Protein AF-A0A2D9IQX5-F1 (afdb_monomer)

Structure (mmCIF, N/CA/C/O backbone):
data_AF-A0A2D9IQX5-F1
#
_entry.id   AF-A0A2D9IQX5-F1
#
loop_
_atom_site.group_PDB
_atom_site.id
_atom_site.type_symbol
_atom_site.label_atom_id
_atom_site.label_alt_id
_atom_site.label_comp_id
_atom_site.label_asym_id
_atom_site.label_entity_id
_atom_site.label_seq_id
_atom_site.pdbx_PDB_ins_code
_atom_site.Cartn_x
_atom_site.Cartn_y
_atom_site.Cartn_z
_atom_site.occupancy
_atom_site.B_iso_or_equiv
_atom_site.auth_seq_id
_atom_site.auth_comp_id
_atom_site.auth_asym_id
_atom_site.auth_atom_id
_atom_site.pdbx_PDB_model_num
ATOM 1 N N . ASN A 1 1 ? -6.708 -8.883 16.722 1.00 58.09 1 ASN A N 1
ATOM 2 C CA . ASN A 1 1 ? -7.065 -9.396 18.063 1.00 58.09 1 ASN A CA 1
ATOM 3 C C . ASN A 1 1 ? -8.556 -9.594 18.311 1.00 58.09 1 ASN A C 1
ATOM 5 O O . ASN A 1 1 ? -8.847 -10.456 19.118 1.00 58.09 1 ASN A O 1
ATOM 9 N N . PHE A 1 2 ? -9.485 -8.922 17.611 1.00 69.75 2 PHE A N 1
ATOM 10 C CA . PHE A 1 2 ? -10.936 -9.118 17.805 1.00 69.75 2 PHE A CA 1
ATOM 11 C C . PHE A 1 2 ? -11.387 -10.595 17.735 1.00 69.75 2 PHE A C 1
ATOM 13 O O . PHE A 1 2 ? -11.796 -11.163 18.737 1.00 69.75 2 PHE A O 1
ATOM 20 N N . TYR A 1 3 ? -11.173 -11.269 16.601 1.00 67.31 3 TYR A N 1
ATOM 21 C CA . TYR A 1 3 ? -11.585 -12.672 16.411 1.00 67.31 3 TYR A CA 1
ATOM 22 C C . TYR A 1 3 ? -10.945 -13.679 17.378 1.00 67.31 3 TYR A C 1
ATOM 24 O O . TYR A 1 3 ? -11.543 -14.702 17.699 1.00 67.31 3 TYR A O 1
ATOM 32 N N . PHE A 1 4 ? -9.722 -13.399 17.835 1.00 69.12 4 PHE A N 1
ATOM 33 C CA . PHE A 1 4 ? -9.022 -14.248 18.799 1.00 69.12 4 PHE A CA 1
ATOM 34 C C . PHE A 1 4 ? -9.501 -13.991 20.234 1.00 69.12 4 PHE A C 1
ATOM 36 O O . PHE A 1 4 ? -9.558 -14.926 21.028 1.00 69.12 4 PHE A O 1
ATOM 43 N N . ALA A 1 5 ? -9.893 -12.752 20.551 1.00 72.12 5 ALA A N 1
ATOM 44 C CA . ALA A 1 5 ? -10.467 -12.380 21.842 1.00 72.12 5 ALA A CA 1
ATOM 45 C C . ALA A 1 5 ? -11.890 -12.938 22.019 1.00 72.12 5 ALA A C 1
ATOM 47 O O . ALA A 1 5 ? -12.222 -13.422 23.097 1.00 72.12 5 ALA A O 1
ATOM 48 N N . GLU A 1 6 ? -12.683 -12.983 20.944 1.00 68.75 6 GLU A N 1
ATOM 49 C CA . GLU A 1 6 ? -14.036 -13.562 20.931 1.00 68.75 6 GLU A CA 1
ATOM 50 C C . GLU A 1 6 ? -14.048 -15.106 21.070 1.00 68.75 6 GLU A C 1
ATOM 52 O O . GLU A 1 6 ? -15.107 -15.729 21.019 1.00 68.75 6 GLU A O 1
ATOM 57 N N . LYS A 1 7 ? -12.872 -15.758 21.160 1.00 67.25 7 LYS A N 1
ATOM 58 C CA . LYS A 1 7 ? -12.654 -17.223 21.090 1.00 67.25 7 LYS A CA 1
ATOM 59 C C . LYS A 1 7 ? -13.223 -17.911 19.835 1.00 67.25 7 LYS A C 1
ATOM 61 O O . LYS A 1 7 ? -13.116 -19.130 19.698 1.00 67.25 7 LYS A O 1
ATOM 66 N N . ASN A 1 8 ? -13.767 -17.160 18.879 1.00 69.94 8 ASN A N 1
ATOM 67 C CA . ASN A 1 8 ? -14.296 -17.682 17.625 1.00 69.94 8 ASN A CA 1
ATOM 68 C C . ASN A 1 8 ? -13.230 -17.655 16.518 1.00 69.94 8 ASN A C 1
ATOM 70 O O . ASN A 1 8 ? -13.273 -16.866 15.574 1.00 69.94 8 ASN A O 1
ATOM 74 N N . ILE A 1 9 ? -12.267 -18.569 16.635 1.00 78.44 9 ILE A N 1
ATOM 75 C CA . ILE A 1 9 ? -11.147 -18.722 15.690 1.0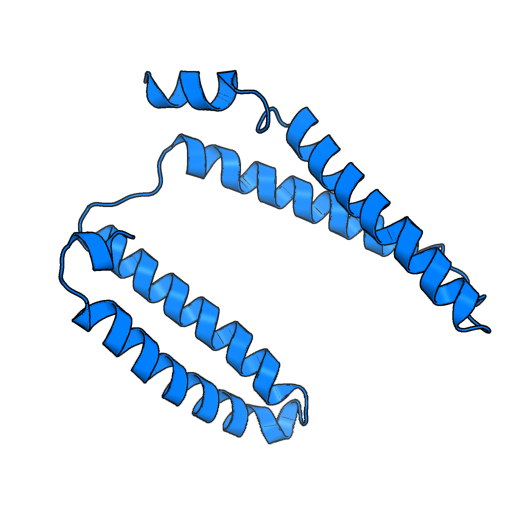0 78.44 9 ILE A CA 1
ATOM 76 C C . ILE A 1 9 ? -11.558 -19.274 14.316 1.00 78.44 9 ILE A C 1
ATOM 78 O O . ILE A 1 9 ? -10.773 -19.226 13.372 1.00 78.44 9 ILE A O 1
ATOM 82 N N . ARG A 1 10 ? -12.782 -19.801 14.177 1.00 84.44 10 ARG A N 1
ATOM 83 C CA . ARG A 1 10 ? -13.226 -20.475 12.946 1.00 84.44 10 ARG A CA 1
ATOM 84 C C . ARG A 1 10 ? -13.367 -19.498 11.781 1.00 84.44 10 ARG A C 1
ATOM 86 O O . ARG A 1 10 ? -12.996 -19.819 10.661 1.00 84.44 10 ARG A O 1
ATOM 93 N N . ILE A 1 11 ? -13.860 -18.293 12.053 1.00 83.00 11 ILE A N 1
ATOM 94 C CA . ILE A 1 11 ? -14.125 -17.265 11.038 1.00 83.00 11 ILE A CA 1
ATOM 95 C C . ILE A 1 11 ? -12.840 -16.819 10.314 1.00 83.00 11 ILE A C 1
ATOM 97 O O . ILE A 1 11 ? -12.784 -16.952 9.090 1.00 83.00 11 ILE A O 1
ATOM 101 N N . PRO A 1 12 ? -11.778 -16.350 11.005 1.00 83.56 12 PRO A N 1
ATOM 102 C CA . PRO A 1 12 ? -10.527 -15.994 10.333 1.00 83.56 12 PRO A CA 1
ATOM 103 C C . PRO A 1 12 ? -9.848 -17.203 9.675 1.00 83.56 12 PRO A C 1
ATOM 105 O O . PRO A 1 12 ? -9.199 -17.045 8.643 1.00 83.56 12 PRO A O 1
ATOM 108 N N . PHE A 1 13 ? -10.034 -18.412 10.216 1.00 86.81 13 PHE A N 1
ATOM 109 C CA . PHE A 1 13 ? -9.521 -19.632 9.598 1.00 86.81 13 PHE A CA 1
ATOM 110 C C . PHE A 1 13 ? -10.177 -19.917 8.238 1.00 86.81 13 PHE A C 1
ATOM 112 O O . PHE A 1 13 ? -9.465 -20.172 7.269 1.00 86.81 13 PHE A O 1
ATOM 119 N N . TYR A 1 14 ? -11.504 -19.799 8.121 1.00 89.44 14 TYR A N 1
ATOM 120 C CA . TYR A 1 14 ? -12.193 -19.977 6.837 1.00 89.44 14 TYR A CA 1
ATOM 121 C C . TYR A 1 14 ? -11.778 -18.935 5.795 1.00 89.44 14 TYR A C 1
ATOM 123 O O . TYR A 1 14 ? -11.566 -19.294 4.639 1.00 89.44 14 TYR A O 1
ATOM 131 N N . TYR A 1 15 ? -11.595 -17.670 6.191 1.00 90.56 15 TYR A N 1
ATOM 132 C CA . TYR A 1 15 ? -11.074 -16.644 5.281 1.00 90.56 15 TYR A CA 1
ATOM 133 C C . TYR A 1 15 ? -9.645 -16.942 4.820 1.00 90.56 15 TYR A C 1
ATOM 135 O O . TYR A 1 15 ? -9.331 -16.722 3.654 1.00 90.56 15 TYR A O 1
ATOM 143 N N . SER A 1 16 ? -8.796 -17.477 5.703 1.00 91.06 16 SER A N 1
ATOM 144 C CA . SER A 1 16 ? -7.445 -17.922 5.344 1.00 91.06 16 SER A CA 1
ATOM 145 C C . SER A 1 16 ? -7.472 -19.103 4.367 1.00 91.06 16 SER A C 1
ATOM 147 O O . SER A 1 16 ? -6.739 -19.126 3.388 1.00 91.06 16 SER A O 1
ATOM 149 N N . LEU A 1 17 ? -8.365 -20.073 4.569 1.00 94.12 17 LEU A N 1
ATOM 150 C CA . LEU A 1 17 ? -8.503 -21.190 3.635 1.00 94.12 17 LEU A CA 1
ATOM 151 C C . LEU A 1 17 ? -8.999 -20.714 2.259 1.00 94.12 17 LEU A C 1
ATOM 153 O O . LEU A 1 17 ? -8.438 -21.087 1.231 1.00 94.12 17 LEU A O 1
ATOM 157 N N . ALA A 1 18 ? -10.016 -19.848 2.238 1.00 94.06 18 ALA A N 1
ATOM 158 C CA . ALA A 1 18 ? -10.535 -19.251 1.009 1.00 94.06 18 ALA A CA 1
ATOM 159 C C . ALA A 1 18 ? -9.476 -18.406 0.283 1.00 94.06 18 ALA A C 1
ATOM 161 O O . ALA A 1 18 ? -9.445 -18.394 -0.948 1.00 94.06 18 ALA A O 1
ATOM 162 N N . SER A 1 19 ? -8.588 -17.735 1.024 1.00 94.94 19 SER A N 1
ATOM 163 C CA . SER A 1 19 ? -7.511 -16.935 0.442 1.00 94.94 19 SER A CA 1
ATOM 164 C C . SER A 1 19 ? -6.511 -17.794 -0.325 1.00 94.94 19 SER A C 1
ATOM 166 O O . SER A 1 19 ? -6.116 -17.406 -1.417 1.00 94.94 19 SER A O 1
ATOM 168 N N . VAL A 1 20 ? -6.162 -18.985 0.171 1.00 95.69 20 VAL A N 1
ATOM 169 C CA . VAL A 1 20 ? -5.263 -19.906 -0.543 1.00 95.69 20 VAL A CA 1
ATOM 170 C C . VAL A 1 20 ? -5.859 -20.299 -1.895 1.00 95.69 20 VAL A C 1
ATOM 172 O O . VAL A 1 20 ? -5.187 -20.193 -2.921 1.00 95.69 20 VAL A O 1
ATOM 175 N N . PHE A 1 21 ? -7.139 -20.681 -1.924 1.00 96.25 21 PHE A N 1
ATOM 176 C CA . PHE A 1 21 ? -7.815 -21.039 -3.173 1.00 96.25 21 PHE A CA 1
ATOM 177 C C . PHE A 1 21 ? -7.938 -19.854 -4.132 1.00 96.25 21 PHE A C 1
ATOM 179 O O . PHE A 1 21 ? -7.648 -20.003 -5.320 1.00 96.25 21 PHE A O 1
ATOM 186 N N . LEU A 1 22 ? -8.327 -18.677 -3.632 1.00 95.75 22 LEU A N 1
ATOM 187 C CA . LEU A 1 22 ? -8.399 -17.454 -4.435 1.00 95.75 22 LEU A CA 1
ATOM 188 C C . LEU A 1 22 ? -7.035 -17.074 -5.003 1.00 95.75 22 LEU A C 1
ATOM 190 O O . LEU A 1 22 ? -6.941 -16.750 -6.183 1.00 95.75 22 LEU A O 1
ATOM 194 N N . ASN A 1 23 ? -5.983 -17.154 -4.192 1.00 96.50 23 ASN A N 1
ATOM 195 C CA . ASN A 1 23 ? -4.633 -16.803 -4.597 1.00 96.50 23 ASN A CA 1
ATOM 196 C C . ASN A 1 23 ? -4.134 -17.694 -5.733 1.00 96.50 23 ASN A C 1
ATOM 198 O O . ASN A 1 23 ? -3.686 -17.173 -6.752 1.00 96.50 23 ASN A O 1
ATOM 202 N N . VAL A 1 24 ? -4.261 -19.015 -5.581 1.00 96.56 24 VAL A N 1
ATOM 203 C CA . VAL A 1 24 ? -3.843 -19.984 -6.604 1.00 96.56 24 VAL A CA 1
ATOM 204 C C . VAL A 1 24 ? -4.678 -19.825 -7.873 1.00 96.56 24 VAL A C 1
ATOM 206 O O . VAL A 1 24 ? -4.120 -19.788 -8.968 1.00 96.56 24 VAL A O 1
ATOM 209 N N . SER A 1 25 ? -5.998 -19.669 -7.734 1.00 96.50 25 SER A N 1
ATOM 210 C CA . SER A 1 25 ? -6.901 -19.499 -8.880 1.00 96.50 25 SER A CA 1
ATOM 211 C C . SER A 1 25 ? -6.572 -18.226 -9.660 1.00 96.50 25 SER A C 1
ATOM 213 O O . SER A 1 25 ? -6.401 -18.276 -10.876 1.00 96.50 25 SER A O 1
ATOM 215 N N . LEU A 1 26 ? -6.412 -17.094 -8.967 1.00 95.94 26 LEU A N 1
ATOM 216 C CA . LEU A 1 26 ? -6.034 -15.826 -9.589 1.00 95.94 26 LEU A CA 1
ATOM 217 C C . LEU A 1 26 ? -4.652 -15.919 -10.236 1.00 95.94 26 LEU A C 1
ATOM 219 O O . LEU A 1 26 ? -4.501 -15.516 -11.386 1.00 95.94 26 LEU A O 1
ATOM 223 N N . ALA A 1 27 ? -3.661 -16.487 -9.547 1.00 95.88 27 ALA A N 1
ATOM 224 C CA . ALA A 1 27 ? -2.313 -16.639 -10.087 1.00 95.88 27 ALA A CA 1
ATOM 225 C C . ALA A 1 27 ? -2.312 -17.455 -11.384 1.00 95.88 27 ALA A C 1
ATOM 227 O O . ALA A 1 27 ? -1.653 -17.059 -12.341 1.00 95.88 27 ALA A O 1
ATOM 228 N N . TYR A 1 28 ? -3.091 -18.540 -11.435 1.00 96.12 28 TYR A N 1
ATOM 229 C CA . TYR A 1 28 ? -3.249 -19.347 -12.641 1.00 96.12 28 TYR A CA 1
ATOM 230 C C . TYR A 1 28 ? -3.904 -18.551 -13.777 1.00 96.12 28 TYR A C 1
ATOM 232 O O . TYR A 1 28 ? -3.365 -18.507 -14.876 1.00 96.12 28 TYR A O 1
ATOM 240 N N . THR A 1 29 ? -5.008 -17.842 -13.510 1.00 95.62 29 THR A N 1
ATOM 241 C CA . THR A 1 29 ? -5.692 -17.034 -14.541 1.00 95.62 29 THR A CA 1
ATOM 242 C C . THR A 1 29 ? -4.866 -15.852 -15.052 1.00 95.62 29 THR A C 1
ATOM 244 O O . THR A 1 29 ? -5.021 -15.440 -16.196 1.00 95.62 29 THR A O 1
ATOM 247 N N . LEU A 1 30 ? -3.995 -15.282 -14.213 1.00 94.69 30 LEU A N 1
ATOM 248 C CA . LEU A 1 30 ? -3.145 -14.148 -14.576 1.00 94.69 30 LEU A CA 1
ATOM 249 C C . LEU A 1 30 ? -1.824 -14.588 -15.222 1.00 94.69 30 LEU A C 1
ATOM 251 O O . LEU A 1 30 ? -1.085 -13.722 -15.694 1.00 94.69 30 LEU A O 1
ATOM 255 N N . LEU A 1 31 ? -1.516 -15.890 -15.237 1.00 94.88 31 LEU A N 1
ATOM 256 C CA . LEU A 1 31 ? -0.239 -16.421 -15.711 1.00 94.88 31 LEU A CA 1
ATOM 257 C C . LEU A 1 31 ? 0.011 -16.059 -17.179 1.00 94.88 31 LEU A C 1
ATOM 259 O O . LEU A 1 31 ? 1.105 -15.608 -17.512 1.00 94.88 31 LEU A O 1
ATOM 263 N N . ASP A 1 32 ? -1.017 -16.169 -18.021 1.00 91.75 32 ASP A N 1
ATOM 264 C CA . ASP A 1 32 ? -0.915 -15.875 -19.454 1.00 91.75 32 ASP A CA 1
ATOM 265 C C . ASP A 1 32 ? -0.663 -14.382 -19.729 1.00 91.75 32 ASP A C 1
ATOM 267 O O . ASP A 1 32 ? 0.028 -14.028 -20.681 1.00 91.75 32 ASP A O 1
ATOM 271 N N . THR A 1 33 ? -1.178 -13.494 -18.871 1.00 94.50 33 THR A N 1
ATOM 272 C CA . THR A 1 33 ? -1.083 -12.034 -19.054 1.00 94.50 33 THR A CA 1
ATOM 273 C C . THR A 1 33 ? 0.159 -11.432 -18.394 1.00 94.50 33 THR A C 1
ATOM 275 O O . THR A 1 33 ? 0.789 -10.538 -18.954 1.00 94.50 33 THR A O 1
ATOM 278 N N . PHE A 1 34 ? 0.507 -11.882 -17.184 1.00 93.75 34 PHE A N 1
ATOM 279 C CA . PHE A 1 34 ? 1.543 -11.269 -16.338 1.00 93.75 34 PHE A CA 1
ATOM 280 C C . PHE A 1 34 ? 2.764 -12.170 -16.097 1.00 93.75 34 PHE A C 1
ATOM 282 O O . PHE A 1 34 ? 3.728 -11.733 -15.460 1.00 93.75 34 PHE A O 1
ATOM 289 N N . GLY A 1 35 ? 2.752 -13.416 -16.582 1.00 93.56 35 GLY A N 1
ATOM 290 C CA . GLY A 1 35 ? 3.863 -14.358 -16.455 1.00 93.56 35 GLY A CA 1
ATOM 291 C C . GLY A 1 35 ? 4.326 -14.525 -15.006 1.00 93.56 35 GLY A C 1
ATOM 292 O O . GLY A 1 35 ? 3.539 -14.812 -14.105 1.00 93.56 35 GLY A O 1
ATOM 293 N N . PHE A 1 36 ? 5.616 -14.288 -14.759 1.00 93.44 36 PHE A N 1
ATOM 294 C CA . PHE A 1 36 ? 6.217 -14.415 -13.427 1.00 93.44 36 PHE A CA 1
ATOM 295 C C . PHE A 1 36 ? 5.693 -13.398 -12.396 1.00 93.44 36 PHE A C 1
ATOM 297 O O . PHE A 1 36 ? 5.845 -13.627 -11.196 1.00 93.44 36 PHE A O 1
ATOM 304 N N . LEU A 1 37 ? 5.079 -12.284 -12.825 1.00 95.44 37 LEU A N 1
ATOM 305 C CA . LEU A 1 37 ? 4.443 -11.330 -11.909 1.00 95.44 37 LEU A CA 1
ATOM 306 C C . LEU A 1 37 ? 3.041 -11.779 -11.475 1.00 95.44 37 LEU A C 1
ATOM 308 O O . LEU A 1 37 ? 2.485 -11.192 -10.544 1.00 95.44 37 LEU A O 1
ATOM 312 N N . ALA A 1 38 ? 2.463 -12.807 -12.100 1.00 95.50 38 ALA A N 1
ATOM 313 C CA . ALA A 1 38 ? 1.110 -13.246 -11.780 1.00 95.50 38 ALA A CA 1
ATOM 314 C C . ALA A 1 38 ? 0.945 -13.672 -10.304 1.00 95.50 38 ALA A C 1
ATOM 316 O O . ALA A 1 38 ? 0.026 -13.156 -9.661 1.00 95.50 38 ALA A O 1
ATOM 317 N N . PRO A 1 39 ? 1.828 -14.502 -9.701 1.00 94.69 39 PRO A N 1
ATOM 318 C CA . PRO A 1 39 ? 1.698 -14.877 -8.290 1.00 94.69 39 PRO A CA 1
ATOM 319 C C . PRO A 1 39 ? 1.721 -13.698 -7.293 1.00 94.69 39 PRO A C 1
ATOM 321 O O . PRO A 1 39 ? 0.814 -13.625 -6.458 1.00 94.69 39 PRO A O 1
ATOM 324 N N . PRO A 1 40 ? 2.678 -12.741 -7.343 1.00 95.94 40 PRO A N 1
ATOM 325 C CA . PRO A 1 40 ? 2.677 -11.614 -6.408 1.00 95.94 40 PRO A CA 1
ATOM 326 C C . PRO A 1 40 ? 1.497 -10.653 -6.620 1.00 95.94 40 PRO A C 1
ATOM 328 O O . PRO A 1 40 ? 0.964 -10.132 -5.638 1.00 95.94 40 PRO A O 1
ATOM 331 N N . ILE A 1 41 ? 1.036 -10.452 -7.861 1.00 95.69 41 ILE A N 1
ATOM 332 C CA . ILE A 1 41 ? -0.164 -9.641 -8.137 1.00 95.69 41 ILE A CA 1
ATOM 333 C C . ILE A 1 41 ? -1.407 -10.317 -7.548 1.00 95.69 41 ILE A C 1
ATOM 335 O O . ILE A 1 41 ? -2.170 -9.683 -6.813 1.00 95.69 41 ILE A O 1
ATOM 339 N N . ALA A 1 42 ? -1.583 -11.616 -7.803 1.00 96.25 42 ALA A N 1
ATOM 340 C CA . ALA A 1 42 ? -2.679 -12.402 -7.245 1.00 96.25 42 ALA A CA 1
ATOM 341 C C . ALA A 1 42 ? -2.676 -12.377 -5.709 1.00 96.25 42 ALA A C 1
ATOM 343 O O . ALA A 1 42 ? -3.736 -12.277 -5.085 1.00 96.25 42 ALA A O 1
ATOM 344 N N . TYR A 1 43 ? -1.496 -12.417 -5.084 1.00 95.75 43 TYR A N 1
ATOM 345 C CA . TYR A 1 43 ? -1.343 -12.307 -3.631 1.00 95.75 43 TYR A CA 1
ATOM 346 C C . TYR A 1 43 ? -1.783 -10.947 -3.095 1.00 95.75 43 TYR A C 1
ATOM 348 O O . TYR A 1 43 ? -2.557 -10.889 -2.137 1.00 95.75 43 TYR A O 1
ATOM 356 N N . GLY A 1 44 ? -1.380 -9.858 -3.754 1.00 95.94 44 GLY A N 1
ATOM 357 C CA . GLY A 1 44 ? -1.833 -8.511 -3.409 1.00 95.94 44 GLY A CA 1
ATOM 358 C C . GLY A 1 44 ? -3.358 -8.376 -3.455 1.00 95.94 44 GLY A C 1
ATOM 359 O O . GLY A 1 44 ? -3.963 -7.924 -2.482 1.00 95.94 44 GLY A O 1
ATOM 360 N N . ILE A 1 45 ? -3.986 -8.825 -4.548 1.00 95.81 45 ILE A N 1
ATOM 361 C CA . ILE A 1 45 ? -5.450 -8.774 -4.721 1.00 95.81 45 ILE A CA 1
ATOM 362 C C . ILE A 1 45 ? -6.151 -9.608 -3.643 1.00 95.81 45 ILE A C 1
ATOM 364 O O . ILE A 1 45 ? -7.075 -9.129 -2.983 1.00 95.81 45 ILE A O 1
ATOM 368 N N . THR A 1 46 ? -5.686 -10.838 -3.422 1.00 96.62 46 THR A N 1
ATOM 369 C CA . THR A 1 46 ? -6.277 -11.753 -2.439 1.00 96.62 46 THR A CA 1
ATOM 370 C C . THR A 1 46 ? -6.234 -11.164 -1.030 1.00 96.62 46 THR A C 1
ATOM 372 O O . THR A 1 46 ? -7.239 -11.190 -0.321 1.00 96.62 46 THR A O 1
ATOM 375 N N . ASN A 1 47 ? -5.105 -10.579 -0.624 1.00 95.06 47 ASN A N 1
ATOM 376 C CA . ASN A 1 47 ? -4.977 -9.978 0.703 1.00 95.06 47 ASN A CA 1
ATOM 377 C C . ASN A 1 47 ? -5.923 -8.791 0.907 1.00 95.06 47 ASN A C 1
ATOM 379 O O . ASN A 1 47 ? -6.503 -8.663 1.986 1.00 95.06 47 ASN A O 1
ATOM 383 N N . TRP A 1 48 ? -6.136 -7.960 -0.117 1.00 95.38 48 TRP A N 1
ATOM 384 C CA . TRP A 1 48 ? -7.134 -6.891 -0.052 1.00 95.38 48 TRP A CA 1
ATOM 385 C C . TRP A 1 48 ? -8.557 -7.436 0.087 1.00 95.38 48 TRP A C 1
ATOM 387 O O . TRP A 1 48 ? -9.320 -6.928 0.908 1.00 95.38 48 TRP A O 1
ATOM 397 N N . LEU A 1 49 ? -8.907 -8.500 -0.642 1.00 95.00 49 LEU A N 1
ATOM 398 C CA . LEU A 1 49 ? -10.218 -9.150 -0.523 1.00 95.00 49 LEU A CA 1
ATOM 399 C C . LEU A 1 49 ? -10.448 -9.732 0.879 1.00 95.00 49 LEU A C 1
ATOM 401 O O . LEU A 1 49 ? -11.512 -9.529 1.471 1.00 95.00 49 LEU A O 1
ATOM 405 N N . VAL A 1 50 ? -9.444 -10.408 1.441 1.00 93.69 50 VAL A N 1
ATOM 406 C CA . VAL A 1 50 ? -9.495 -10.943 2.811 1.00 93.69 50 VAL A CA 1
ATOM 407 C C . VAL A 1 50 ? -9.622 -9.813 3.830 1.00 93.69 50 VAL A C 1
ATOM 409 O O . VAL A 1 50 ? -10.460 -9.892 4.730 1.00 93.69 50 VAL A O 1
ATOM 412 N N . PHE A 1 51 ? -8.840 -8.741 3.675 1.00 92.62 51 PHE A N 1
ATOM 413 C CA . PHE A 1 51 ? -8.914 -7.562 4.534 1.00 92.62 51 PHE A CA 1
ATOM 414 C C . PHE A 1 51 ? -10.316 -6.940 4.520 1.00 92.62 51 PHE A C 1
ATOM 416 O O . PHE A 1 51 ? -10.906 -6.751 5.584 1.00 92.62 51 PHE A O 1
ATOM 423 N N . ILE A 1 52 ? -10.887 -6.691 3.336 1.00 92.69 52 ILE A N 1
ATOM 424 C CA . ILE A 1 52 ? -12.239 -6.130 3.192 1.00 92.69 52 ILE A CA 1
ATOM 425 C C . ILE A 1 52 ? -13.277 -7.055 3.836 1.00 92.69 52 ILE A C 1
ATOM 427 O O . ILE A 1 52 ? -14.137 -6.582 4.577 1.00 92.69 52 ILE A O 1
ATOM 431 N N . SER A 1 53 ? -13.169 -8.367 3.617 1.00 90.88 53 SER A N 1
ATOM 432 C CA . SER A 1 53 ? -14.089 -9.357 4.193 1.00 90.88 53 SER A CA 1
ATOM 433 C C . SER A 1 53 ? -14.047 -9.364 5.725 1.00 90.88 53 SER A C 1
ATOM 435 O O . SER A 1 53 ? -15.088 -9.383 6.386 1.00 90.88 53 SER A O 1
ATOM 437 N N . LEU A 1 54 ? -12.847 -9.281 6.309 1.00 89.06 54 LEU A N 1
ATOM 438 C CA . LEU A 1 54 ? -12.659 -9.199 7.759 1.00 89.06 54 LEU A CA 1
ATOM 439 C C . LEU A 1 54 ? -13.192 -7.886 8.338 1.00 89.06 54 LEU A C 1
ATOM 441 O O . LEU A 1 54 ? -13.814 -7.905 9.405 1.00 89.06 54 LEU A O 1
ATOM 445 N N . VAL A 1 55 ? -12.965 -6.757 7.661 1.00 89.31 55 VAL A N 1
ATOM 446 C CA . VAL A 1 55 ? -13.485 -5.444 8.078 1.00 89.31 55 VAL A CA 1
ATOM 447 C C . VAL A 1 55 ? -15.009 -5.439 8.017 1.00 89.31 55 VAL A C 1
ATOM 449 O O . VAL A 1 55 ? -15.649 -5.085 9.004 1.00 89.31 55 VAL A O 1
ATOM 452 N N . TYR A 1 56 ? -15.598 -5.903 6.914 1.00 89.31 56 TYR A N 1
ATOM 453 C CA . TYR A 1 56 ? -17.047 -6.008 6.754 1.00 89.31 56 TYR A CA 1
ATOM 454 C C . TYR A 1 56 ? -17.683 -6.865 7.853 1.00 89.31 56 TYR A C 1
ATOM 456 O O . TYR A 1 56 ? -18.670 -6.471 8.476 1.00 89.31 56 TYR A O 1
ATOM 464 N N . HIS A 1 57 ? -17.081 -8.016 8.149 1.00 87.00 57 HIS A N 1
ATOM 465 C CA . HIS A 1 57 ? -17.563 -8.864 9.226 1.00 87.00 57 HIS A CA 1
ATOM 466 C C . HIS A 1 57 ? -17.430 -8.170 10.591 1.00 87.00 57 HIS A C 1
ATOM 468 O O . HIS A 1 57 ? -18.369 -8.198 11.371 1.00 87.00 57 HIS A O 1
ATOM 474 N N . THR A 1 58 ? -16.332 -7.463 10.863 1.00 86.94 58 THR A N 1
ATOM 475 C CA . THR A 1 58 ? -16.150 -6.697 12.114 1.00 86.94 58 THR A CA 1
ATOM 476 C C . THR A 1 58 ? -17.222 -5.607 12.279 1.00 86.94 58 THR A C 1
ATOM 478 O O . THR A 1 58 ? -17.786 -5.449 13.362 1.00 86.94 58 THR A O 1
ATOM 481 N N . TYR A 1 59 ? -17.597 -4.935 11.186 1.00 86.00 59 TYR A N 1
ATOM 482 C CA . TYR A 1 59 ? -18.691 -3.958 11.163 1.00 86.00 59 TYR A CA 1
ATOM 483 C C . TYR A 1 59 ? -20.043 -4.571 11.553 1.00 86.00 59 TYR A C 1
ATOM 485 O O . TYR A 1 59 ? -20.813 -3.944 12.277 1.00 86.00 59 TYR A O 1
ATOM 493 N N . ARG A 1 60 ? -20.330 -5.813 11.132 1.00 83.31 60 ARG A N 1
ATOM 494 C CA . ARG A 1 60 ? -21.571 -6.525 11.495 1.00 83.31 60 ARG A CA 1
ATOM 495 C C . ARG A 1 60 ? -21.694 -6.784 13.002 1.00 83.31 60 ARG A C 1
ATOM 497 O O . ARG A 1 60 ? -22.807 -6.891 13.503 1.00 83.31 60 ARG A O 1
ATOM 504 N N . PHE A 1 61 ? -20.572 -6.855 13.714 1.00 81.94 61 PHE A N 1
ATOM 505 C CA . PHE A 1 61 ? -20.521 -7.019 15.171 1.00 81.94 61 PHE A CA 1
ATOM 506 C C . PHE A 1 61 ? -20.515 -5.678 15.925 1.00 81.94 61 PHE A C 1
ATOM 508 O O . PHE A 1 61 ? -20.313 -5.657 17.134 1.00 81.94 61 PHE A O 1
ATOM 515 N N . GLY A 1 62 ? -20.745 -4.555 15.234 1.00 81.12 62 GLY A N 1
ATOM 516 C CA . GLY A 1 62 ? -20.828 -3.231 15.855 1.00 81.12 62 GLY A CA 1
ATOM 517 C C . GLY A 1 62 ? -19.476 -2.565 16.116 1.00 81.12 62 GLY A C 1
ATOM 518 O O . GLY A 1 62 ? -19.422 -1.527 16.773 1.00 81.12 62 GLY A O 1
ATOM 519 N N . PHE A 1 63 ? -18.382 -3.124 15.593 1.00 82.50 63 PHE A N 1
ATOM 520 C CA . PHE A 1 63 ? -17.057 -2.521 15.688 1.00 82.50 63 PHE A CA 1
ATOM 521 C C . PHE A 1 63 ? -16.790 -1.644 14.469 1.00 82.50 63 PHE A C 1
ATOM 523 O O . PHE A 1 63 ? -16.497 -2.123 13.372 1.00 82.50 63 PHE A O 1
ATOM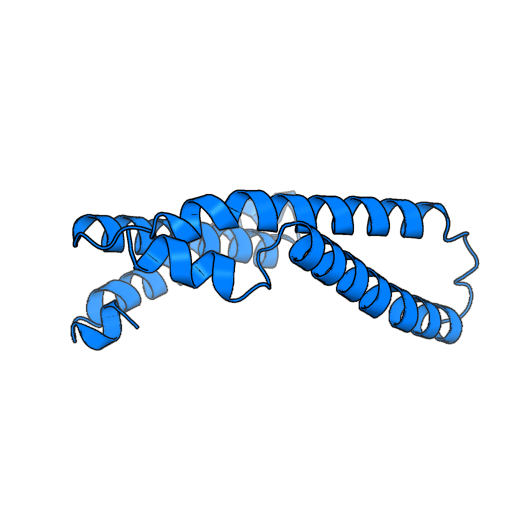 530 N N . TYR A 1 64 ? -16.876 -0.337 14.687 1.00 85.19 64 TYR A N 1
ATOM 531 C CA . TYR A 1 64 ? -16.68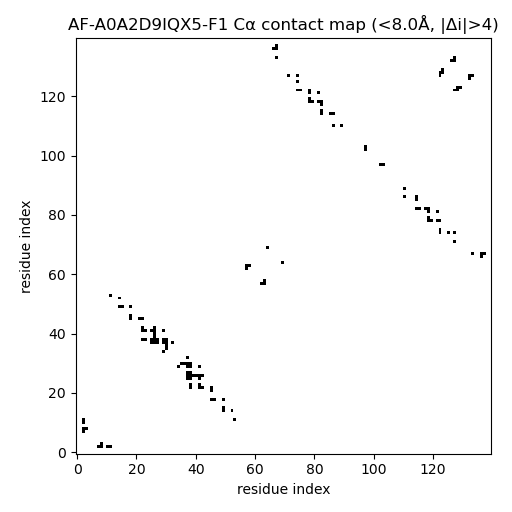6 0.679 13.660 1.00 85.19 64 TYR A CA 1
ATOM 532 C C . TYR A 1 64 ? -15.339 1.382 13.823 1.00 85.19 64 TYR A C 1
ATOM 534 O O . TYR A 1 64 ? -14.800 1.491 14.925 1.00 85.19 64 TYR A O 1
ATOM 542 N N . PHE A 1 65 ? -14.807 1.921 12.725 1.00 84.69 65 PHE A N 1
ATOM 543 C CA . PHE A 1 65 ? -13.654 2.812 12.815 1.00 84.69 65 PHE A CA 1
ATOM 544 C C . PHE A 1 65 ? -13.997 4.070 13.621 1.00 84.69 65 PHE A C 1
ATOM 546 O O . PHE A 1 65 ? -15.001 4.735 13.343 1.00 84.69 65 PHE A O 1
ATOM 553 N N . ASN A 1 66 ? -13.124 4.412 14.571 1.00 86.31 66 ASN A N 1
ATOM 554 C CA . ASN A 1 66 ? -13.246 5.621 15.381 1.00 86.31 66 ASN A CA 1
ATOM 555 C C . ASN A 1 66 ? -13.230 6.891 14.499 1.00 86.31 66 ASN A C 1
ATOM 557 O O . ASN A 1 66 ? -12.577 6.919 13.451 1.00 86.31 66 ASN A O 1
ATOM 561 N N . SER A 1 67 ? -13.918 7.951 14.927 1.00 83.56 67 SER A N 1
ATOM 562 C CA . SER A 1 67 ? -13.919 9.274 14.288 1.00 83.56 67 SER A CA 1
ATOM 563 C C . SER A 1 67 ? -12.496 9.817 14.110 1.00 83.56 67 SER A C 1
ATOM 565 O O . SER A 1 67 ? -12.159 10.267 13.015 1.00 83.56 67 SER A O 1
ATOM 567 N N . ALA A 1 68 ? -11.636 9.658 15.121 1.00 83.81 68 ALA A N 1
ATOM 568 C CA . ALA A 1 68 ? -10.220 10.024 15.058 1.00 83.81 68 ALA A CA 1
ATOM 569 C C . ALA A 1 68 ? -9.488 9.309 13.910 1.00 83.81 68 ALA A C 1
ATOM 571 O O . ALA A 1 68 ? -8.746 9.921 13.144 1.00 83.81 68 ALA A O 1
ATOM 572 N N . PHE A 1 69 ? -9.749 8.008 13.728 1.00 84.38 69 PHE A N 1
ATOM 573 C CA . PHE A 1 69 ? -9.158 7.234 12.634 1.00 84.38 69 PHE A CA 1
ATOM 574 C C . PHE A 1 69 ? -9.665 7.712 11.271 1.00 84.38 69 PHE A C 1
ATOM 576 O O . PHE A 1 69 ? -8.871 7.873 10.347 1.00 84.38 69 PHE A O 1
ATOM 583 N N . LYS A 1 70 ? -10.967 8.003 11.147 1.00 86.44 70 LYS A N 1
ATOM 584 C CA . LYS A 1 70 ? -11.551 8.549 9.911 1.00 86.44 70 LYS A CA 1
ATOM 585 C C . LYS A 1 70 ? -10.963 9.915 9.546 1.00 86.44 70 LYS A C 1
ATOM 587 O O . LYS A 1 70 ? -10.777 10.183 8.365 1.00 86.44 70 LYS A O 1
ATOM 592 N N . GLN A 1 71 ? -10.647 10.752 10.534 1.00 86.56 71 GLN A N 1
ATOM 593 C CA . GLN A 1 71 ? -9.996 12.049 10.320 1.00 86.56 71 GLN A CA 1
ATOM 594 C C . GLN A 1 71 ? -8.497 11.919 10.004 1.00 86.56 71 GLN A C 1
ATOM 596 O O . GLN A 1 71 ? -7.967 12.694 9.205 1.00 86.56 71 GLN A O 1
ATOM 601 N N . ALA A 1 72 ? -7.811 10.941 10.601 1.00 89.06 72 ALA A N 1
ATOM 602 C CA . ALA A 1 72 ? -6.391 10.690 10.364 1.00 89.06 72 ALA A CA 1
ATOM 603 C C . ALA A 1 72 ? -6.127 10.050 8.992 1.00 89.06 72 ALA A C 1
ATOM 605 O O . ALA A 1 72 ? -5.157 10.411 8.326 1.00 89.06 72 ALA A O 1
ATOM 606 N N . LEU A 1 73 ? -6.997 9.137 8.545 1.00 91.75 73 LEU A N 1
ATOM 607 C CA . LEU A 1 73 ? -6.838 8.380 7.301 1.00 91.75 73 LEU A CA 1
ATOM 608 C C . LEU A 1 73 ? -6.541 9.256 6.064 1.00 91.75 73 LEU A C 1
ATOM 610 O O . LEU A 1 73 ? -5.528 8.998 5.413 1.00 91.75 73 LEU A O 1
ATOM 614 N N . PRO A 1 74 ? -7.324 10.307 5.730 1.00 91.19 74 PRO A N 1
ATOM 615 C CA . PRO A 1 74 ? -7.036 11.135 4.558 1.00 91.19 74 PRO A CA 1
ATOM 616 C C . PRO A 1 74 ? -5.708 11.888 4.687 1.00 91.19 74 PRO A C 1
ATOM 618 O O . PRO A 1 74 ? -4.997 12.049 3.700 1.00 91.19 74 PRO A O 1
ATOM 621 N N . ARG A 1 75 ? -5.333 12.312 5.899 1.00 91.75 75 ARG A N 1
ATOM 622 C CA . ARG A 1 75 ? -4.064 13.010 6.140 1.00 91.75 75 ARG A CA 1
ATOM 623 C C . ARG A 1 75 ? -2.864 12.074 5.948 1.00 91.75 75 ARG A C 1
ATOM 625 O O . ARG A 1 75 ? -1.885 12.473 5.328 1.00 91.75 75 ARG A O 1
ATOM 632 N N . ILE A 1 76 ? -2.968 10.819 6.397 1.00 93.38 76 ILE A N 1
ATOM 633 C CA . ILE A 1 76 ? -1.949 9.780 6.160 1.00 93.38 76 ILE A CA 1
ATOM 634 C C . ILE A 1 76 ? -1.788 9.525 4.657 1.00 93.38 76 ILE A C 1
ATOM 636 O O . ILE A 1 76 ? -0.666 9.522 4.152 1.00 93.38 76 ILE A O 1
ATOM 640 N N . VAL A 1 77 ? -2.903 9.375 3.933 1.00 95.06 77 VAL A N 1
ATOM 641 C CA . VAL A 1 77 ? -2.890 9.178 2.474 1.00 95.06 77 VAL A CA 1
ATOM 642 C C . VAL A 1 77 ? -2.237 10.367 1.765 1.00 95.06 77 VAL A C 1
ATOM 644 O O . VAL A 1 77 ? -1.397 10.163 0.892 1.00 95.06 77 VAL A O 1
ATOM 647 N N . LEU A 1 78 ? -2.545 11.603 2.173 1.00 93.69 78 LEU A N 1
ATOM 648 C CA . LEU A 1 78 ? -1.900 12.804 1.631 1.00 93.69 78 LEU A CA 1
ATOM 649 C C . LEU A 1 78 ? -0.383 12.810 1.869 1.00 93.69 78 LEU A C 1
ATOM 651 O O . LEU A 1 78 ? 0.367 13.099 0.936 1.00 93.69 78 LEU A O 1
ATOM 655 N N . SER A 1 79 ? 0.085 12.441 3.066 1.00 94.06 79 SER A N 1
ATOM 656 C CA . SER A 1 79 ? 1.525 12.312 3.341 1.00 94.06 79 SER A CA 1
ATOM 657 C C . SER A 1 79 ? 2.194 11.254 2.465 1.00 94.06 79 SER A C 1
ATOM 659 O O . SER A 1 79 ? 3.290 11.487 1.951 1.00 94.06 79 SER A O 1
ATOM 661 N N . SER A 1 80 ? 1.542 10.109 2.248 1.00 94.88 80 SER A N 1
ATOM 662 C CA . SER A 1 80 ? 2.048 9.071 1.344 1.00 94.88 80 SER A CA 1
ATOM 663 C C . SER A 1 80 ? 2.103 9.547 -0.110 1.00 94.88 80 SER A C 1
ATOM 665 O O . SER A 1 80 ? 3.099 9.297 -0.789 1.00 94.88 80 SER A O 1
ATOM 667 N N . CYS A 1 81 ? 1.091 10.282 -0.582 1.00 95.50 81 CYS A N 1
ATOM 668 C CA . CYS A 1 81 ? 1.094 10.885 -1.917 1.00 95.50 81 CYS A CA 1
ATOM 669 C C . CYS A 1 81 ? 2.227 11.907 -2.081 1.00 95.50 81 CYS A C 1
ATOM 671 O O . CYS A 1 81 ? 2.907 11.909 -3.105 1.00 95.50 81 CYS A O 1
ATOM 673 N N . PHE A 1 82 ? 2.475 12.744 -1.071 1.00 94.25 82 PHE A N 1
ATOM 674 C CA . PHE A 1 82 ? 3.574 13.710 -1.098 1.00 94.25 82 PHE A CA 1
ATOM 675 C C . PHE A 1 82 ? 4.944 13.021 -1.181 1.00 94.25 82 PHE A C 1
ATOM 677 O O . PHE A 1 82 ? 5.763 13.361 -2.036 1.00 94.25 82 PHE A O 1
ATOM 684 N N . MET A 1 83 ? 5.166 11.994 -0.355 1.00 95.44 83 MET A N 1
ATOM 685 C CA . MET A 1 83 ? 6.373 11.163 -0.417 1.00 95.44 83 MET A CA 1
ATOM 686 C C . MET A 1 83 ? 6.540 10.507 -1.799 1.00 95.44 83 MET A C 1
ATOM 688 O O . MET A 1 83 ? 7.644 10.477 -2.341 1.00 95.44 83 MET A O 1
ATOM 692 N N . PHE A 1 84 ? 5.454 10.003 -2.392 1.00 95.44 84 PHE A N 1
ATOM 693 C CA . PHE A 1 84 ? 5.473 9.399 -3.726 1.00 95.44 84 PHE A CA 1
ATOM 694 C C . PHE A 1 84 ? 5.893 10.397 -4.813 1.00 95.44 84 PHE A C 1
ATOM 696 O O . PHE A 1 84 ? 6.747 10.078 -5.642 1.00 95.44 84 PHE A O 1
ATOM 703 N N . ILE A 1 85 ? 5.360 11.622 -4.773 1.00 94.88 85 ILE A N 1
ATOM 704 C CA . ILE A 1 85 ? 5.746 12.698 -5.696 1.00 94.88 85 ILE A CA 1
ATOM 705 C C . ILE A 1 85 ? 7.237 13.023 -5.542 1.00 94.88 85 ILE A C 1
ATOM 707 O O . ILE A 1 85 ? 7.956 13.076 -6.540 1.00 94.88 85 ILE A O 1
ATOM 711 N N . LEU A 1 86 ? 7.729 13.169 -4.307 1.00 93.81 86 LEU A N 1
ATOM 712 C CA . LEU A 1 86 ? 9.152 13.409 -4.041 1.00 93.81 86 LEU A CA 1
ATOM 713 C C . LEU A 1 86 ? 10.052 12.290 -4.575 1.00 93.81 86 LEU A C 1
ATOM 715 O O . LEU A 1 86 ? 11.098 12.574 -5.159 1.00 93.81 86 LEU A O 1
ATOM 719 N N . LEU A 1 87 ? 9.651 11.028 -4.418 1.00 93.00 87 LEU A N 1
ATOM 720 C CA . LEU A 1 87 ? 10.388 9.888 -4.964 1.00 93.00 87 LEU A CA 1
ATOM 721 C C . LEU A 1 87 ? 10.426 9.900 -6.498 1.00 93.00 87 LEU A C 1
ATOM 723 O O . LEU A 1 87 ? 11.485 9.648 -7.074 1.00 93.00 87 LEU A O 1
ATOM 727 N N . ILE A 1 88 ? 9.315 10.228 -7.168 1.00 92.62 88 ILE A N 1
ATOM 728 C CA . ILE A 1 88 ? 9.283 10.355 -8.635 1.00 92.62 88 ILE A CA 1
ATOM 729 C C . ILE A 1 88 ? 10.203 11.484 -9.103 1.00 92.62 88 ILE A C 1
ATOM 731 O O . ILE A 1 88 ? 10.983 11.288 -10.037 1.00 92.62 88 ILE A O 1
ATOM 735 N N . LEU A 1 89 ? 10.147 12.644 -8.446 1.00 90.88 89 LEU A N 1
ATOM 736 C CA . LEU A 1 89 ? 11.019 13.775 -8.766 1.00 90.88 89 LEU A CA 1
ATOM 737 C C . LEU A 1 89 ? 12.488 13.396 -8.574 1.00 90.88 89 LEU A C 1
ATOM 739 O O . LEU A 1 89 ? 13.298 13.592 -9.478 1.00 90.88 89 LEU A O 1
ATOM 743 N N . THR A 1 90 ? 12.814 12.756 -7.452 1.00 88.56 90 THR A N 1
ATOM 744 C CA . THR A 1 90 ? 14.173 12.277 -7.171 1.00 88.56 90 THR A CA 1
ATOM 745 C C . THR A 1 90 ? 14.639 11.317 -8.263 1.00 88.56 90 THR A C 1
ATOM 747 O O . THR A 1 90 ? 15.717 11.507 -8.822 1.00 88.56 90 THR A O 1
ATOM 750 N N . LYS A 1 91 ? 13.797 10.349 -8.657 1.00 87.69 91 LYS A N 1
ATOM 751 C CA . LYS A 1 91 ? 14.070 9.428 -9.770 1.00 87.69 91 LYS A CA 1
ATOM 752 C C . LYS A 1 91 ? 14.333 10.169 -11.086 1.00 87.69 91 LYS A C 1
ATOM 754 O O . LYS A 1 91 ? 15.255 9.786 -11.793 1.00 87.69 91 LYS A O 1
ATOM 759 N N . SER A 1 92 ? 13.565 11.212 -11.412 1.00 86.25 92 SER A N 1
ATOM 760 C CA . SER A 1 92 ? 13.761 11.985 -12.654 1.00 86.25 92 SER A CA 1
ATOM 761 C C . SER A 1 92 ? 15.061 12.792 -12.684 1.00 86.25 92 SER A C 1
ATOM 763 O O . SER A 1 92 ? 15.662 12.933 -13.743 1.00 86.25 92 SER A O 1
ATOM 765 N N . VAL A 1 93 ? 15.517 13.283 -11.527 1.00 83.50 93 VAL A N 1
ATOM 766 C CA . VAL A 1 93 ? 16.790 14.013 -11.390 1.00 83.50 93 VAL A CA 1
ATOM 767 C C . VAL A 1 93 ? 17.980 13.054 -11.379 1.00 83.50 93 VAL A C 1
ATOM 769 O O . VAL A 1 93 ? 19.109 13.450 -11.669 1.00 83.50 93 VAL A O 1
ATOM 772 N N . THR A 1 94 ? 17.741 11.781 -11.062 1.00 79.25 94 THR A N 1
ATOM 773 C CA . THR A 1 94 ? 18.802 10.784 -11.042 1.00 79.25 94 THR A CA 1
ATOM 774 C C . THR A 1 94 ? 19.209 10.441 -12.476 1.00 79.25 94 THR A C 1
ATOM 776 O O . THR A 1 94 ? 18.633 9.567 -13.120 1.00 79.25 94 THR A O 1
ATOM 779 N N . PHE A 1 95 ? 20.199 11.167 -12.998 1.00 67.31 95 PHE A N 1
ATOM 780 C CA . PHE A 1 95 ? 20.817 10.892 -14.291 1.00 67.31 95 PHE A CA 1
ATOM 781 C C . PHE A 1 95 ? 21.407 9.472 -14.343 1.00 67.31 95 PHE A C 1
ATOM 783 O O . PHE A 1 95 ? 21.663 8.844 -13.315 1.00 67.31 95 PHE A O 1
ATOM 790 N N . GLN A 1 96 ? 21.654 8.993 -15.564 1.00 61.59 96 GLN A N 1
ATOM 791 C CA . GLN A 1 96 ? 22.185 7.680 -15.963 1.00 61.59 96 GLN A CA 1
ATOM 792 C C . GLN A 1 96 ? 23.622 7.385 -15.449 1.00 61.59 96 GLN A C 1
ATOM 794 O O . GLN A 1 96 ? 24.456 6.866 -16.180 1.00 61.59 96 GLN A O 1
ATOM 799 N N . TYR A 1 97 ? 23.956 7.725 -14.201 1.00 54.09 97 TYR A N 1
ATOM 800 C CA . TYR A 1 97 ? 25.292 7.564 -13.609 1.00 54.09 97 TYR A CA 1
ATOM 801 C C . TYR A 1 97 ? 25.456 6.295 -12.764 1.00 54.09 97 TYR A C 1
ATOM 803 O O . TYR A 1 97 ? 26.512 6.069 -12.174 1.00 54.09 97 TYR A O 1
A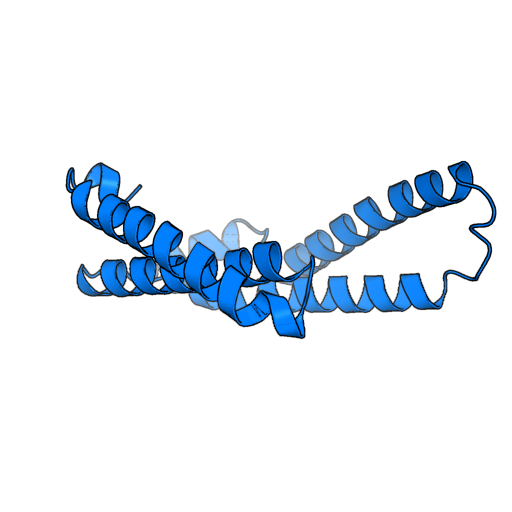TOM 811 N N . PHE A 1 98 ? 24.471 5.397 -12.766 1.00 60.94 98 PHE A N 1
ATOM 812 C CA . PHE A 1 98 ? 24.595 4.074 -12.148 1.00 60.94 98 PHE A CA 1
ATOM 813 C C . PHE A 1 98 ? 25.289 3.074 -13.067 1.00 60.94 98 PHE A C 1
ATOM 815 O O . PHE A 1 98 ? 24.745 2.030 -13.407 1.00 60.94 98 PHE A O 1
ATOM 822 N N . SER A 1 99 ? 26.510 3.405 -13.483 1.00 67.75 99 SER A N 1
ATOM 823 C CA . SER A 1 99 ? 27.374 2.454 -14.187 1.00 67.75 99 SER A CA 1
ATOM 824 C C . SER A 1 99 ? 27.984 1.433 -13.211 1.00 67.75 99 SER A C 1
ATOM 826 O O . SER A 1 99 ? 28.270 0.300 -13.586 1.00 67.75 99 SER A O 1
ATOM 828 N N . THR A 1 100 ? 28.132 1.792 -11.925 1.00 83.38 100 THR A N 1
ATOM 829 C CA . THR A 1 100 ? 28.702 0.911 -10.892 1.00 83.38 100 THR A CA 1
ATOM 830 C C . THR A 1 100 ? 27.700 0.551 -9.790 1.00 83.38 100 THR A C 1
ATOM 832 O O . THR A 1 100 ? 26.930 1.378 -9.288 1.00 83.38 100 THR A O 1
ATOM 835 N N . GLN A 1 101 ? 27.746 -0.716 -9.365 1.00 84.88 101 GLN A N 1
ATOM 836 C CA . GLN A 1 101 ? 26.889 -1.273 -8.313 1.00 84.88 101 GLN A CA 1
ATOM 837 C C . GLN A 1 101 ? 27.016 -0.507 -6.983 1.00 84.88 101 GLN A C 1
ATOM 839 O O . GLN A 1 101 ? 26.015 -0.261 -6.313 1.00 84.88 101 GLN A O 1
ATOM 844 N N . ILE A 1 102 ? 28.229 -0.073 -6.625 1.00 89.19 102 ILE A N 1
ATOM 845 C CA . ILE A 1 102 ? 28.512 0.635 -5.365 1.00 89.19 102 ILE A CA 1
ATOM 846 C C . ILE A 1 102 ? 27.799 1.993 -5.310 1.00 89.19 102 ILE A C 1
ATOM 848 O O . ILE A 1 102 ? 27.157 2.302 -4.307 1.00 89.19 102 ILE A O 1
ATOM 852 N N . LEU A 1 103 ? 27.848 2.780 -6.392 1.00 85.75 103 LEU A N 1
ATOM 853 C CA . LEU A 1 103 ? 27.159 4.075 -6.461 1.00 85.75 103 LEU A CA 1
ATOM 854 C C . LEU A 1 103 ? 25.638 3.911 -6.354 1.00 85.75 103 LEU A C 1
ATOM 856 O O . LEU A 1 103 ? 24.979 4.715 -5.700 1.00 85.75 103 LEU A O 1
ATOM 860 N N . THR A 1 104 ? 25.091 2.842 -6.940 1.00 85.75 104 THR A N 1
ATOM 861 C CA . THR A 1 104 ? 23.653 2.531 -6.870 1.00 85.75 104 THR A CA 1
ATOM 862 C C . THR A 1 104 ? 23.214 2.237 -5.443 1.00 85.75 104 THR A C 1
ATOM 864 O O . THR A 1 104 ? 22.216 2.782 -4.974 1.00 85.75 104 THR A O 1
ATOM 867 N N . ILE A 1 105 ? 23.981 1.414 -4.727 1.00 89.31 105 ILE A N 1
ATOM 868 C CA . ILE A 1 105 ? 23.696 1.083 -3.327 1.00 89.31 105 ILE A CA 1
ATOM 869 C C . ILE A 1 105 ? 23.798 2.336 -2.450 1.00 89.31 105 ILE A C 1
ATOM 871 O O . ILE A 1 105 ? 22.896 2.586 -1.651 1.00 89.31 105 ILE A O 1
ATOM 875 N N . LEU A 1 106 ? 24.849 3.146 -2.624 1.00 89.94 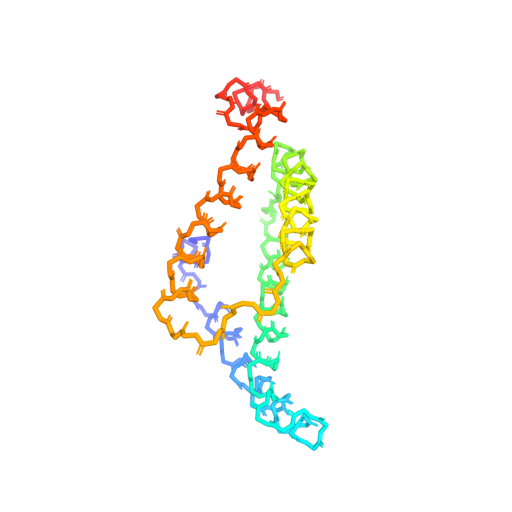106 LEU A N 1
ATOM 876 C CA . LEU A 1 106 ? 25.038 4.383 -1.861 1.00 89.94 106 LEU A CA 1
ATOM 877 C C . LEU A 1 106 ? 23.872 5.359 -2.080 1.00 89.94 106 LEU A C 1
ATOM 879 O O . LEU A 1 106 ? 23.331 5.910 -1.123 1.00 89.94 106 LEU A O 1
ATOM 883 N N . TRP A 1 107 ? 23.447 5.528 -3.332 1.00 88.19 107 TRP A N 1
ATOM 884 C CA . TRP A 1 107 ? 22.322 6.388 -3.677 1.00 88.19 107 TRP A CA 1
ATOM 885 C C . TRP A 1 107 ? 21.006 5.899 -3.076 1.00 88.19 107 TRP A C 1
ATOM 887 O O . TRP A 1 107 ? 20.314 6.665 -2.407 1.00 88.19 107 TRP A O 1
ATOM 897 N N . LEU A 1 108 ? 20.672 4.617 -3.253 1.00 89.75 108 LEU A N 1
ATOM 898 C CA . LEU A 1 108 ? 19.465 4.031 -2.664 1.00 89.75 108 LEU A CA 1
ATOM 899 C C . LEU A 1 108 ? 19.471 4.177 -1.138 1.00 89.75 108 LEU A C 1
ATOM 901 O O . LEU A 1 108 ? 18.453 4.547 -0.550 1.00 89.75 108 LEU A O 1
ATOM 905 N N . SER A 1 109 ? 20.631 3.976 -0.507 1.00 91.38 109 SER A N 1
ATOM 906 C CA . SER A 1 109 ? 20.811 4.168 0.932 1.00 91.38 109 SER A CA 1
ATOM 907 C C . SER A 1 109 ? 20.571 5.609 1.390 1.00 91.38 109 SER A C 1
ATOM 909 O O . SER A 1 109 ? 20.224 5.798 2.552 1.00 91.38 109 SER A O 1
ATOM 911 N N . MET A 1 110 ? 20.743 6.618 0.530 1.00 91.12 110 MET A N 1
ATOM 912 C CA . MET A 1 110 ? 20.413 8.016 0.840 1.00 91.12 110 MET A CA 1
ATOM 913 C C . MET A 1 110 ? 18.943 8.348 0.548 1.00 91.12 110 MET A C 1
ATOM 915 O O . MET A 1 110 ? 18.299 9.051 1.327 1.00 91.12 110 MET A O 1
ATOM 919 N N . VAL A 1 111 ? 18.384 7.825 -0.547 1.00 92.38 111 VAL A N 1
ATOM 920 C CA . VAL A 1 111 ? 17.009 8.138 -0.973 1.00 92.38 111 VAL A CA 1
ATOM 921 C C . VAL A 1 111 ? 15.959 7.534 -0.037 1.00 92.38 111 VAL A C 1
ATOM 923 O O . VAL A 1 111 ? 14.968 8.198 0.268 1.00 92.38 111 VAL A O 1
ATOM 926 N N . ILE A 1 112 ? 16.166 6.309 0.458 1.00 93.19 112 ILE A N 1
ATOM 927 C CA . ILE A 1 112 ? 15.230 5.642 1.381 1.00 93.19 112 ILE A CA 1
ATOM 928 C C . ILE A 1 112 ? 14.987 6.471 2.661 1.00 93.19 112 ILE A C 1
ATOM 930 O O . ILE A 1 112 ? 13.825 6.782 2.948 1.00 93.19 112 ILE A O 1
ATOM 934 N N . PRO A 1 113 ? 16.018 6.873 3.435 1.00 95.06 113 PRO A N 1
ATOM 935 C CA . PRO A 1 113 ? 15.805 7.683 4.629 1.00 95.06 113 PRO A CA 1
ATOM 936 C C . PRO A 1 113 ? 15.276 9.079 4.298 1.00 95.06 113 PRO A C 1
ATOM 938 O O . PRO A 1 113 ? 14.440 9.582 5.044 1.00 95.06 113 PRO A O 1
ATOM 941 N N . LEU A 1 114 ? 15.677 9.688 3.175 1.00 93.50 114 LEU A N 1
ATOM 942 C CA . LEU A 1 114 ? 15.125 10.974 2.739 1.00 93.50 114 LEU A CA 1
ATOM 943 C C . LEU A 1 114 ? 13.605 10.893 2.520 1.00 93.50 114 LEU A C 1
ATOM 945 O O . LEU A 1 114 ? 12.858 11.743 3.011 1.00 93.50 114 LEU A O 1
ATOM 949 N N . ALA A 1 115 ? 13.136 9.842 1.843 1.00 94.06 115 ALA A N 1
ATOM 950 C CA . ALA A 1 115 ? 11.711 9.594 1.652 1.00 94.06 115 ALA A CA 1
ATOM 951 C C . ALA A 1 115 ? 10.995 9.385 2.995 1.00 94.06 115 ALA A C 1
ATOM 953 O O . ALA A 1 115 ? 9.964 10.014 3.244 1.00 94.06 115 ALA A O 1
ATOM 954 N N . GLY A 1 116 ? 11.582 8.591 3.898 1.00 93.56 116 GLY A N 1
ATOM 955 C CA . GLY A 1 116 ? 11.057 8.386 5.250 1.00 93.56 116 GLY A CA 1
ATOM 956 C C . GLY A 1 116 ? 10.923 9.691 6.041 1.00 93.56 116 GLY A C 1
ATOM 957 O O . GLY A 1 116 ? 9.858 9.975 6.590 1.00 93.56 116 GLY A O 1
ATOM 958 N N . ILE A 1 117 ? 11.964 10.530 6.042 1.0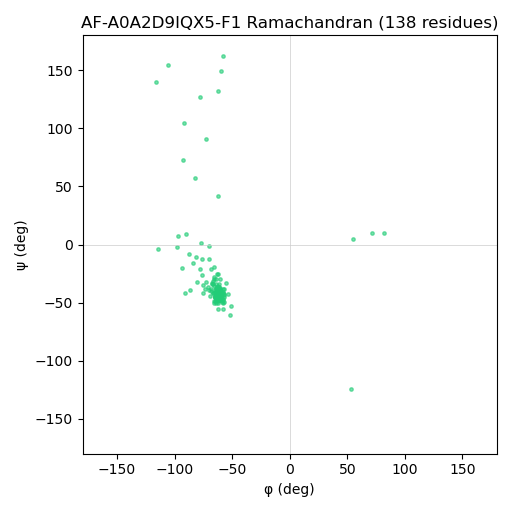0 95.38 117 ILE A N 1
ATOM 959 C CA . ILE A 1 117 ? 11.950 11.845 6.699 1.00 95.38 117 ILE A CA 1
ATOM 960 C C . ILE A 1 117 ? 10.851 12.726 6.102 1.00 95.38 117 ILE A C 1
ATOM 962 O O . ILE A 1 117 ? 10.106 13.346 6.858 1.00 95.38 117 ILE A O 1
ATOM 966 N N . SER A 1 118 ? 10.699 12.751 4.774 1.00 93.62 118 SER A N 1
ATOM 967 C CA . SER A 1 118 ? 9.657 13.552 4.118 1.00 93.62 118 SER A CA 1
ATOM 968 C C . SER A 1 118 ? 8.242 13.140 4.540 1.00 93.62 118 SER A C 1
ATOM 970 O O . SER A 1 118 ? 7.395 13.994 4.809 1.00 93.62 118 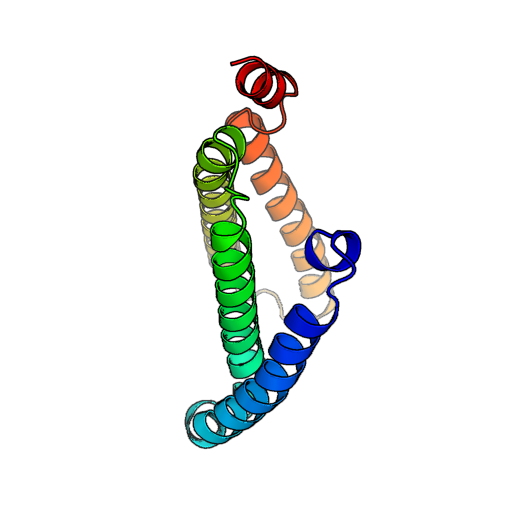SER A O 1
ATOM 972 N N . TYR A 1 119 ? 8.005 11.833 4.678 1.00 94.62 119 TYR A N 1
ATOM 973 C CA . TYR A 1 119 ? 6.728 11.288 5.116 1.00 94.62 119 TYR A CA 1
ATOM 974 C C . TYR A 1 119 ? 6.423 11.679 6.566 1.00 94.62 119 TYR A C 1
ATOM 976 O O . TYR A 1 119 ? 5.363 12.244 6.844 1.00 94.62 119 TYR A O 1
ATOM 984 N N . PHE A 1 120 ? 7.368 11.462 7.488 1.00 93.44 120 PHE A N 1
ATOM 985 C CA . PHE A 1 120 ? 7.185 11.836 8.894 1.00 93.44 120 PHE A CA 1
ATOM 986 C C . PHE A 1 120 ? 7.088 13.352 9.097 1.00 93.44 120 PHE A C 1
ATOM 988 O O . PHE A 1 120 ? 6.304 13.805 9.931 1.00 93.44 120 PHE A O 1
ATOM 995 N N . ALA A 1 121 ? 7.827 14.146 8.321 1.00 92.25 121 ALA A N 1
ATOM 996 C CA . ALA A 1 121 ? 7.720 15.601 8.342 1.00 92.25 121 ALA A CA 1
ATOM 997 C C . ALA A 1 121 ? 6.314 16.060 7.927 1.00 92.25 121 ALA A C 1
ATOM 999 O O . ALA A 1 121 ? 5.719 16.895 8.608 1.00 92.25 121 ALA A O 1
ATOM 1000 N N . CYS A 1 122 ? 5.749 15.469 6.869 1.00 91.94 122 CYS A N 1
ATOM 1001 C CA . CYS A 1 122 ? 4.389 15.765 6.422 1.00 91.94 122 CYS A CA 1
ATOM 1002 C C . CYS A 1 122 ? 3.342 15.361 7.475 1.00 91.94 122 CYS A C 1
ATOM 1004 O O . CYS A 1 122 ? 2.456 16.152 7.797 1.00 91.94 122 CYS A O 1
ATOM 1006 N N . LEU A 1 123 ? 3.481 14.181 8.087 1.00 92.44 123 LEU A N 1
ATOM 1007 C CA . LEU A 1 123 ? 2.601 13.744 9.177 1.00 92.44 123 LEU A CA 1
ATOM 1008 C C . LEU A 1 123 ? 2.659 14.678 10.392 1.00 92.44 123 LEU A C 1
ATOM 1010 O O . LEU A 1 123 ? 1.635 14.915 11.040 1.00 92.44 123 LEU A O 1
ATOM 1014 N N . LYS A 1 124 ? 3.853 15.198 10.709 1.00 90.38 124 LYS A N 1
ATOM 1015 C CA . LYS A 1 124 ? 4.056 16.131 11.822 1.00 90.38 124 LYS A CA 1
ATOM 1016 C C . LYS A 1 124 ? 3.395 17.466 11.508 1.00 90.38 124 LYS A C 1
ATOM 1018 O O . LYS A 1 124 ? 2.683 17.998 12.349 1.00 90.38 124 LYS A O 1
ATOM 1023 N N . PHE A 1 125 ? 3.569 17.961 10.285 1.00 89.44 125 PHE A N 1
ATOM 1024 C CA . PHE A 1 125 ? 2.917 19.178 9.810 1.00 89.44 125 PHE A CA 1
ATOM 1025 C C . PHE A 1 125 ? 1.383 19.064 9.819 1.00 89.44 125 PHE A C 1
ATOM 1027 O O . PHE A 1 125 ? 0.690 20.011 10.174 1.00 89.44 125 PHE A O 1
ATOM 1034 N N . LEU A 1 126 ? 0.844 17.883 9.505 1.00 87.69 126 LEU A N 1
ATOM 1035 C CA . LEU A 1 126 ? -0.592 17.581 9.561 1.00 87.69 126 LEU A CA 1
ATOM 1036 C C . LEU A 1 126 ? -1.126 17.330 10.988 1.00 87.69 126 LEU A C 1
ATOM 1038 O O . LEU A 1 126 ? -2.316 17.032 11.152 1.00 87.69 126 LEU A O 1
ATOM 1042 N N . GLY A 1 127 ? -0.264 17.427 12.008 1.00 83.94 127 GLY A N 1
ATOM 1043 C CA . GLY A 1 127 ? -0.617 17.334 13.426 1.00 83.94 127 GLY A CA 1
ATOM 1044 C C . GLY A 1 127 ? -1.002 15.933 13.910 1.00 83.94 127 GLY A C 1
ATOM 1045 O O . GLY A 1 127 ? -1.492 15.792 15.023 1.00 83.94 127 GLY A O 1
ATOM 1046 N N . ILE A 1 128 ? -0.799 14.881 13.107 1.00 84.69 128 ILE A N 1
ATOM 1047 C CA . ILE A 1 128 ? -1.191 13.503 13.477 1.00 84.69 128 ILE A CA 1
ATOM 1048 C C . ILE A 1 128 ? -0.268 12.933 14.561 1.00 84.69 128 ILE A C 1
ATOM 1050 O O . ILE A 1 128 ? -0.686 12.119 15.386 1.00 84.69 128 ILE A O 1
ATOM 1054 N N . LEU A 1 129 ? 1.000 13.352 14.540 1.00 81.31 129 LEU A N 1
ATOM 1055 C CA . LEU A 1 129 ? 2.019 12.948 15.510 1.00 81.31 129 LEU A CA 1
ATOM 1056 C C . LEU A 1 129 ? 1.872 13.663 16.861 1.00 81.31 129 LEU A C 1
ATOM 1058 O O . LEU A 1 129 ? 2.484 13.230 17.837 1.00 81.31 129 LEU A O 1
ATOM 1062 N N . ASP A 1 130 ? 1.054 14.716 16.946 1.00 81.94 130 ASP A N 1
ATOM 1063 C CA . ASP A 1 130 ? 0.800 15.398 18.209 1.00 81.94 130 ASP A CA 1
ATOM 1064 C C . ASP A 1 130 ? -0.195 14.609 19.060 1.00 81.94 130 ASP A C 1
ATOM 1066 O O . ASP A 1 130 ? -1.314 14.295 18.652 1.00 81.94 130 ASP A O 1
ATOM 1070 N N . LYS A 1 131 ? 0.194 14.336 20.310 1.00 73.94 131 LYS A N 1
ATOM 1071 C CA . LYS A 1 131 ? -0.627 13.595 21.282 1.00 73.94 131 LYS A CA 1
ATOM 1072 C C . LYS A 1 131 ? -2.014 14.226 21.479 1.00 73.94 131 LYS A C 1
ATOM 1074 O O . LYS A 1 131 ? -2.998 13.517 21.681 1.00 73.94 131 LYS A O 1
ATOM 1079 N N . ASN A 1 132 ? -2.091 15.552 21.385 1.00 73.44 132 ASN A N 1
ATOM 1080 C CA . ASN A 1 132 ? -3.314 16.327 21.589 1.00 73.44 132 ASN A CA 1
ATOM 1081 C C . ASN A 1 132 ? -4.380 16.051 20.521 1.00 73.44 132 ASN A C 1
ATOM 1083 O O . ASN A 1 132 ? -5.567 16.147 20.823 1.00 73.44 132 ASN A O 1
ATOM 1087 N N . PHE A 1 133 ? -3.973 15.674 19.303 1.00 76.62 133 PHE A N 1
ATOM 1088 C CA . PHE A 1 133 ? -4.903 15.322 18.229 1.00 76.62 133 PHE A CA 1
ATOM 1089 C C . PHE A 1 133 ? -5.774 14.126 18.624 1.00 76.62 133 PHE A C 1
ATOM 1091 O O . PHE A 1 133 ? -6.989 14.162 18.472 1.00 76.62 133 PHE A O 1
ATOM 1098 N N . TRP A 1 134 ? -5.159 13.099 19.211 1.00 75.06 134 TRP A N 1
ATOM 1099 C CA . TRP A 1 134 ? -5.865 11.893 19.628 1.00 75.06 134 TRP A CA 1
ATOM 1100 C C . TRP A 1 134 ? -6.678 12.116 20.906 1.00 75.06 134 TRP A C 1
ATOM 1102 O O . TRP A 1 134 ? -7.823 11.685 20.974 1.00 75.06 134 TRP A O 1
ATOM 1112 N N . ILE A 1 135 ? -6.129 12.824 21.901 1.00 70.62 135 ILE A N 1
ATOM 1113 C CA . ILE A 1 135 ? -6.814 13.051 23.189 1.00 70.62 135 ILE A CA 1
ATOM 1114 C C . ILE A 1 135 ? -8.147 13.787 23.000 1.00 70.62 135 ILE A C 1
ATOM 1116 O O . ILE A 1 135 ? -9.144 13.371 23.581 1.00 70.62 135 ILE A O 1
ATOM 1120 N N . ASN A 1 136 ? -8.178 14.837 22.175 1.00 62.34 136 ASN A N 1
ATOM 1121 C CA . ASN A 1 136 ? -9.370 15.673 21.994 1.00 62.34 136 ASN A CA 1
ATOM 1122 C C . ASN A 1 136 ? -10.534 14.963 21.283 1.00 62.34 136 ASN A C 1
ATOM 1124 O O . ASN A 1 136 ? -11.674 15.407 21.409 1.00 62.34 136 ASN A O 1
ATOM 1128 N N . ASP A 1 137 ? -10.255 13.893 20.537 1.00 62.00 137 ASP A N 1
ATOM 1129 C CA . ASP A 1 137 ? -11.277 13.097 19.849 1.00 62.00 137 ASP A CA 1
ATOM 1130 C C . ASP A 1 137 ? -11.756 11.896 20.682 1.00 62.00 137 ASP A C 1
ATOM 1132 O O . ASP A 1 137 ? -12.837 11.382 20.418 1.00 62.00 137 ASP A O 1
ATOM 1136 N N . PHE A 1 138 ? -10.990 11.440 21.683 1.00 59.38 138 PHE A N 1
ATOM 1137 C CA . PHE A 1 138 ? -11.436 10.393 22.618 1.00 59.38 138 PHE A CA 1
ATOM 1138 C C . PHE A 1 138 ? -12.268 10.938 23.789 1.00 59.38 138 PHE A C 1
ATOM 1140 O O . PHE A 1 138 ? -12.909 10.157 24.489 1.00 59.38 138 PHE A O 1
ATOM 1147 N N . THR A 1 139 ? -12.228 12.250 24.035 1.00 57.47 139 THR A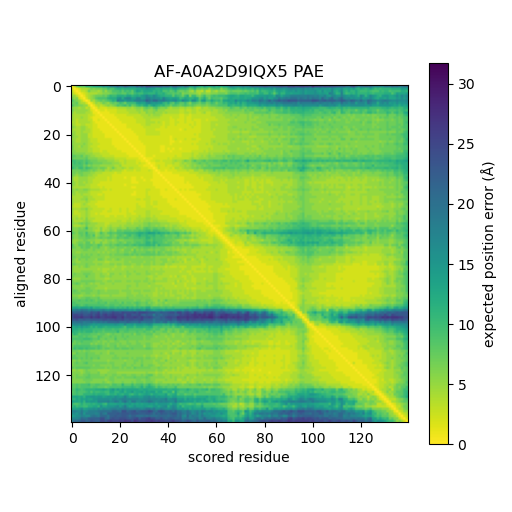 N 1
ATOM 1148 C CA . THR A 1 139 ? -12.981 12.923 25.107 1.00 57.47 139 THR A CA 1
ATOM 1149 C C . THR A 1 139 ? -14.291 13.566 24.638 1.00 57.47 139 THR A C 1
ATOM 1151 O O . THR A 1 139 ? -15.009 14.122 25.469 1.00 57.47 139 THR A O 1
ATOM 1154 N N . LYS A 1 140 ? -14.603 13.498 23.338 1.00 50.09 140 LYS A N 1
ATOM 1155 C CA . LYS A 1 140 ? -15.890 13.896 22.744 1.00 50.09 140 LYS A CA 1
ATOM 1156 C C . LYS A 1 140 ? -16.785 12.685 22.524 1.00 50.09 140 LYS A C 1
ATOM 1158 O O . LYS A 1 140 ? -18.010 12.859 22.688 1.00 50.09 140 LYS A O 1
#

pLDDT: mean 86.73, std 10.57, range [50.09, 96.62]

Secondary structure (DSSP, 8-state):
-HHHHTS-THHHHHHHHHHHHHHHHHHHHHHHHHGGGHHHHHHHHHHHHHHHHHHHHHHHTT----HHHHHHHHHHHHHHHHHHHHHHHHHHH--S-TTSHHHHHHHHHHHHHHHHHHHHHHHHHTTTTSHHHHHHHH--

Sequence (140 aa):
NFYFAEKNIRIPFYYSLASVFLNVSLAYTLLDTFGFLAPPIAYGITNWLVFISLVYHTYRFGFYFNSAFKQALPRIVLSSCFMFILLILTKSVTFQYFSTQILTILWLSMVIPLAGISYFACLKFLGILDKNFWINDFTK

Radius of gyration: 20.89 Å; Cα contacts (8 Å, |Δi|>4): 76; chains: 1; bounding box: 50×40×45 Å

Nearest PDB structures (foldseek):
  7wag-assembly1_A  TM=8.831E-01  e=1.545E-02  Escherichia coli K-12

Foldseek 3Di:
DVCVVVVNPVVLVVLVVVLVVQLVVQLVVCCVPQNPCRNVVSNVVSVVVSVVVVQVVCVVVVDDDAPLCVVVVVLLVVLVVQLVVVLVVVVVPDPPPPPDPVVVVVVVVVSVVVSVCSSVVSCVVVVVPPPVSVVVRVVD

Solvent-accessible surface area (backbone atoms only — not comparable to full-atom values): 7800 Å² total; per-residue (Å²): 108,68,54,66,73,71,69,49,56,62,61,65,49,51,50,52,55,51,37,55,55,49,22,54,52,42,18,60,7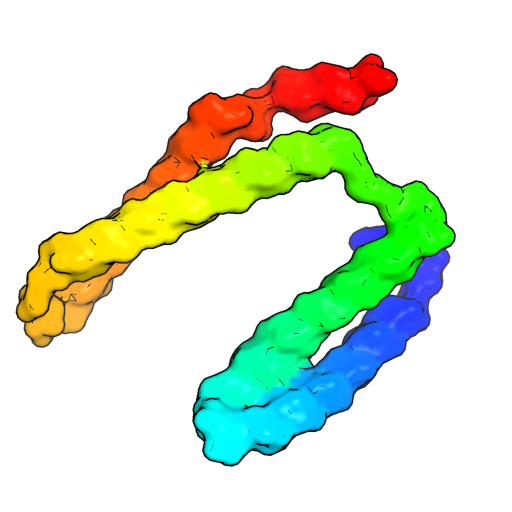1,32,30,87,80,46,47,89,51,10,52,64,52,22,44,54,54,35,51,52,54,47,50,50,53,54,50,55,52,40,42,76,75,72,53,68,86,49,69,59,54,64,63,43,49,62,56,52,52,50,21,51,51,52,31,50,51,52,50,52,53,50,55,71,69,56,63,97,72,66,83,45,73,66,61,43,53,56,49,52,64,51,49,55,57,52,42,51,50,49,28,53,51,41,36,47,75,70,40,70,73,40,69,64,58,58,54,64,56,76,75,108

Mean predicted aligned error: 6.97 Å